Protein AF-A0A947F128-F1 (afdb_monomer_lite)

Foldseek 3Di:
DLVQLLVQLVVQVVVCVVVVHFQQLVSQCVDLLQVVLSVVLVVQRGDGDPPVLCVVVSSLNSVLVVLSSVLSVLVCCVVDPDDVVVSVVVSVVSSVVSNVSSVVSVPPDPPDPPPDDDPVPPPVVPDPPPPPDD

pLDDT: mean 87.7, std 13.82, range [49.12, 98.25]

Radius of gyration: 21.67 Å; chains: 1; bounding box: 53×40×70 Å

Sequence (134 aa):
NDVMYSQVADYVLKKMKESKYRNLYDFLNQLELTTNAADHFKDVISFDLNFSSVQRARVKLGKIIAKLITANFTFNLYETDFQEDLVDNALEVIGNELASMISSLKQSRLVSVVENYSENSDWKLYQPLTTAIV

Secondary structure (DSSP, 8-state):
-HHHHHHHHHHHHHHHHHHT--BHHHHHTT-TTTHHHHHHTHHHH-SB--HHHHGGGHHHHHHHHHHHHHHHHHHGGGGTTS-HHHHHHHHHHHHHHHHHHHHHHHT-----------GGG-GGGG--------

Structure (mmCIF, N/CA/C/O backbone):
data_AF-A0A947F128-F1
#
_entry.id   AF-A0A947F128-F1
#
loop_
_atom_site.group_PDB
_atom_site.id
_atom_site.type_symbol
_atom_site.label_atom_id
_atom_site.label_alt_id
_atom_site.label_comp_id
_atom_site.label_asym_id
_atom_site.label_entity_id
_atom_site.label_seq_id
_atom_site.pdbx_PDB_ins_code
_atom_site.Cartn_x
_atom_site.Cartn_y
_atom_site.Cartn_z
_atom_site.occupancy
_atom_site.B_iso_or_equiv
_atom_site.auth_seq_id
_atom_site.auth_comp_id
_atom_site.auth_asym_id
_atom_site.auth_atom_id
_atom_site.pdbx_PDB_model_num
ATOM 1 N N . ASN A 1 1 ? -0.528 13.209 -13.818 1.00 80.69 1 ASN A N 1
ATOM 2 C CA . ASN A 1 1 ? -0.524 13.356 -12.344 1.00 80.69 1 ASN A CA 1
ATOM 3 C C . ASN A 1 1 ? 0.662 12.640 -11.661 1.00 80.69 1 ASN A C 1
ATOM 5 O O . ASN A 1 1 ? 0.627 12.400 -10.463 1.00 80.69 1 ASN A O 1
ATOM 9 N N . ASP A 1 2 ? 1.741 12.290 -12.375 1.00 91.56 2 ASP A N 1
ATOM 10 C CA . ASP A 1 2 ? 2.828 11.472 -11.795 1.00 91.56 2 ASP A CA 1
ATOM 11 C C . ASP A 1 2 ? 3.701 12.219 -10.771 1.00 91.56 2 ASP A C 1
ATOM 13 O O . ASP A 1 2 ? 4.293 11.595 -9.885 1.00 91.56 2 ASP A O 1
ATOM 17 N N . VAL A 1 3 ? 3.730 13.555 -10.844 1.00 95.00 3 VAL A N 1
ATOM 18 C CA . VAL A 1 3 ? 4.402 14.417 -9.857 1.00 95.00 3 VAL A CA 1
ATOM 19 C C . VAL A 1 3 ? 3.780 14.237 -8.473 1.00 95.00 3 VAL A C 1
ATOM 21 O O . VAL A 1 3 ? 4.504 13.985 -7.514 1.00 95.00 3 VAL A O 1
ATOM 24 N N . MET A 1 4 ? 2.448 14.275 -8.377 1.00 94.94 4 MET A N 1
ATOM 25 C CA . MET A 1 4 ? 1.741 14.137 -7.103 1.00 94.94 4 MET A CA 1
ATOM 26 C C . MET A 1 4 ? 1.981 12.762 -6.476 1.00 94.94 4 MET A C 1
ATOM 28 O O . MET A 1 4 ? 2.327 12.660 -5.303 1.00 94.94 4 MET A O 1
ATOM 32 N N . TYR A 1 5 ? 1.895 11.689 -7.270 1.00 96.19 5 TYR A N 1
ATOM 33 C CA . TYR A 1 5 ? 2.206 10.345 -6.776 1.00 96.19 5 TYR A CA 1
ATOM 34 C C . TYR A 1 5 ? 3.657 10.230 -6.298 1.00 96.19 5 TYR A C 1
ATOM 36 O O . TYR A 1 5 ? 3.922 9.614 -5.268 1.00 96.19 5 TYR A O 1
ATOM 44 N N . SER A 1 6 ? 4.600 10.866 -6.993 1.00 94.88 6 SER A N 1
ATOM 45 C CA . SER A 1 6 ? 5.995 10.888 -6.547 1.00 94.88 6 SER A CA 1
ATOM 46 C C . SER A 1 6 ? 6.166 11.614 -5.211 1.00 94.88 6 SER A C 1
ATOM 48 O O . SER A 1 6 ? 6.913 11.133 -4.365 1.00 94.88 6 SER A O 1
ATOM 50 N N . GLN A 1 7 ? 5.447 12.719 -4.990 1.00 95.50 7 GLN A N 1
ATOM 51 C CA . GLN A 1 7 ? 5.465 13.457 -3.721 1.00 95.50 7 GLN A CA 1
ATOM 52 C C . GLN A 1 7 ? 4.878 12.637 -2.565 1.00 95.50 7 GLN A C 1
ATOM 54 O O . GLN A 1 7 ? 5.459 12.611 -1.480 1.00 95.50 7 GLN A O 1
ATOM 59 N N . VAL A 1 8 ? 3.773 11.920 -2.801 1.00 95.50 8 VAL A N 1
ATOM 60 C CA . VAL A 1 8 ? 3.189 10.991 -1.816 1.00 95.50 8 VAL A CA 1
ATOM 61 C C . VAL A 1 8 ? 4.198 9.904 -1.440 1.00 95.50 8 VAL A C 1
ATOM 63 O O . VAL A 1 8 ? 4.440 9.663 -0.257 1.00 95.50 8 VAL A O 1
ATOM 66 N N . ALA A 1 9 ? 4.839 9.286 -2.437 1.00 95.56 9 ALA A N 1
ATOM 67 C CA . ALA A 1 9 ? 5.873 8.285 -2.195 1.00 95.56 9 ALA A CA 1
ATOM 68 C C . ALA A 1 9 ? 7.061 8.864 -1.410 1.00 95.56 9 ALA A C 1
ATOM 70 O O . ALA A 1 9 ? 7.554 8.219 -0.490 1.00 95.56 9 ALA A O 1
ATOM 71 N N . ASP A 1 10 ? 7.501 10.082 -1.725 1.00 94.88 10 ASP A N 1
ATOM 72 C CA . ASP A 1 10 ? 8.617 10.739 -1.036 1.00 94.88 10 ASP A CA 1
ATOM 73 C C . ASP A 1 10 ? 8.339 11.014 0.424 1.00 94.88 10 ASP A C 1
ATOM 75 O O . ASP A 1 10 ? 9.193 10.749 1.275 1.00 94.88 10 ASP A O 1
ATOM 79 N N . TYR A 1 11 ? 7.140 11.508 0.713 1.00 94.38 11 TYR A N 1
ATOM 80 C CA . TYR A 1 11 ? 6.697 11.719 2.077 1.00 94.38 11 TYR A CA 1
ATOM 81 C C . TYR A 1 11 ? 6.727 10.406 2.869 1.00 94.38 11 TYR A C 1
ATOM 83 O O . TYR A 1 11 ? 7.358 10.344 3.927 1.00 94.38 11 TYR A O 1
ATOM 91 N N . VAL A 1 12 ? 6.125 9.341 2.328 1.00 95.06 12 VAL A N 1
ATOM 92 C CA . VAL A 1 12 ? 6.075 8.025 2.982 1.00 95.06 12 VAL A CA 1
ATOM 93 C C . VAL A 1 12 ? 7.472 7.439 3.172 1.00 95.06 12 VAL A C 1
ATOM 95 O O . VAL A 1 12 ? 7.827 7.065 4.285 1.00 95.06 12 VAL A O 1
ATOM 98 N N . LEU A 1 13 ? 8.315 7.430 2.138 1.00 94.44 13 LEU A N 1
ATOM 99 C CA . LEU A 1 13 ? 9.677 6.894 2.234 1.00 94.44 13 LEU A CA 1
ATOM 100 C C . LEU A 1 13 ? 10.538 7.678 3.226 1.00 94.44 13 LEU A C 1
ATOM 102 O O . LEU A 1 13 ? 11.338 7.081 3.949 1.00 94.44 13 LEU A O 1
ATOM 106 N N . LYS A 1 14 ? 10.389 9.007 3.272 1.00 94.50 14 LYS A N 1
ATOM 107 C CA . LYS A 1 14 ? 11.057 9.846 4.271 1.00 94.50 14 LYS A CA 1
ATOM 108 C C . LYS A 1 14 ? 10.603 9.459 5.676 1.00 94.50 14 LYS A C 1
ATOM 110 O O . LYS A 1 14 ? 11.449 9.212 6.531 1.00 94.50 14 LYS A O 1
ATOM 115 N N . LYS A 1 15 ? 9.292 9.339 5.896 1.00 95.56 15 LYS A N 1
ATOM 116 C CA . LYS A 1 15 ? 8.730 8.981 7.200 1.00 95.56 15 LYS A CA 1
ATOM 117 C C . LYS A 1 15 ? 9.133 7.582 7.646 1.00 95.56 15 LYS A C 1
ATOM 119 O O . LYS A 1 15 ? 9.561 7.438 8.787 1.00 95.56 15 LYS A O 1
ATOM 124 N N . MET A 1 16 ? 9.111 6.593 6.754 1.00 95.62 16 MET A N 1
ATOM 125 C CA . MET A 1 16 ? 9.606 5.238 7.026 1.00 95.62 16 MET A CA 1
ATOM 126 C C . MET A 1 16 ? 11.074 5.242 7.460 1.00 95.62 16 MET A C 1
ATOM 128 O O . MET A 1 16 ? 11.426 4.587 8.435 1.00 95.62 16 MET A O 1
ATOM 132 N N . LYS A 1 17 ? 11.935 6.023 6.790 1.00 93.56 17 LYS A N 1
ATOM 133 C CA . LYS A 1 17 ? 13.352 6.153 7.172 1.00 93.56 17 LYS A CA 1
ATOM 134 C C . LYS A 1 17 ? 13.528 6.799 8.545 1.00 93.56 17 LYS A C 1
ATOM 136 O O . LYS A 1 17 ? 14.307 6.289 9.345 1.00 93.56 17 LYS A O 1
ATOM 141 N N . GLU A 1 18 ? 12.810 7.890 8.819 1.00 95.06 18 GLU A N 1
ATOM 142 C CA . GLU A 1 18 ? 12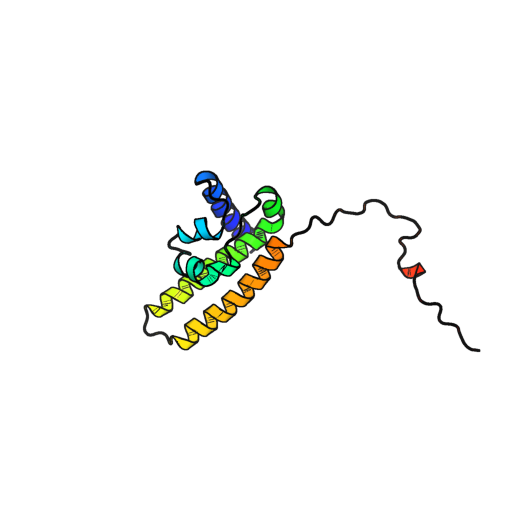.845 8.596 10.113 1.00 95.06 18 GLU A CA 1
ATOM 143 C C . GLU A 1 18 ? 12.414 7.685 11.274 1.00 95.06 18 GLU A C 1
ATOM 145 O O . GLU A 1 18 ? 13.015 7.713 12.345 1.00 95.06 18 GLU A O 1
ATOM 150 N N . SER A 1 19 ? 11.410 6.840 11.037 1.00 94.81 19 SER A N 1
ATOM 151 C CA . SER A 1 19 ? 10.839 5.909 12.021 1.00 94.81 19 SER A CA 1
ATOM 152 C C . SER A 1 19 ? 11.450 4.501 11.988 1.00 94.81 19 SER A C 1
ATOM 154 O O . SER A 1 19 ? 11.077 3.651 12.789 1.00 94.81 19 SER A O 1
ATOM 156 N N . LYS A 1 20 ? 12.437 4.263 11.113 1.00 94.25 20 LYS A N 1
ATOM 157 C CA . LYS A 1 20 ? 13.167 2.993 10.942 1.00 94.25 20 LYS A CA 1
ATOM 158 C C . LYS A 1 20 ? 12.311 1.791 10.507 1.00 94.25 20 LYS A C 1
ATOM 160 O O . LYS A 1 20 ? 12.756 0.654 10.663 1.00 94.25 20 LYS A O 1
ATOM 165 N N . TYR A 1 21 ? 11.150 2.012 9.893 1.00 95.62 21 TYR A N 1
ATOM 166 C CA . TYR A 1 21 ? 10.382 0.931 9.269 1.00 95.62 21 TYR A CA 1
ATOM 167 C C . TYR A 1 21 ? 10.995 0.514 7.932 1.00 95.62 21 TYR 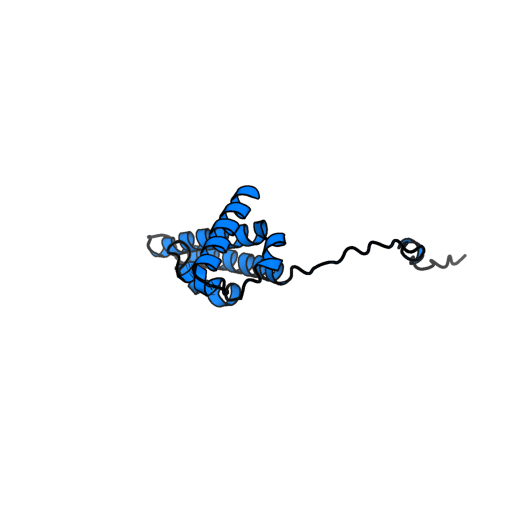A C 1
ATOM 169 O O . TYR A 1 21 ? 11.367 1.348 7.101 1.00 95.62 21 TYR A O 1
ATOM 177 N N . ARG A 1 22 ? 11.074 -0.800 7.714 1.00 93.38 22 ARG A N 1
ATOM 178 C CA . ARG A 1 22 ? 11.441 -1.398 6.421 1.00 93.38 22 ARG A CA 1
ATOM 179 C C . ARG A 1 22 ? 10.237 -2.003 5.717 1.00 93.38 22 ARG A C 1
ATOM 181 O O . ARG A 1 22 ? 10.117 -1.841 4.503 1.00 93.38 22 ARG A O 1
ATOM 188 N N . ASN A 1 23 ? 9.350 -2.630 6.479 1.00 95.50 23 ASN A N 1
ATOM 189 C CA . ASN A 1 23 ? 8.132 -3.234 5.977 1.00 95.50 23 ASN A CA 1
ATOM 190 C C . ASN A 1 23 ? 7.064 -2.163 5.696 1.00 95.50 23 ASN A C 1
ATOM 192 O O . ASN A 1 23 ? 6.844 -1.260 6.509 1.00 95.50 23 ASN A O 1
ATOM 196 N N . LEU A 1 24 ? 6.434 -2.244 4.522 1.00 95.12 24 LEU A N 1
ATOM 197 C CA . LEU A 1 24 ? 5.421 -1.280 4.090 1.00 95.12 24 LEU A CA 1
ATOM 198 C C . LEU A 1 24 ? 4.125 -1.387 4.905 1.00 95.12 24 LEU A C 1
ATOM 200 O O . LEU A 1 24 ? 3.589 -0.352 5.298 1.00 95.12 24 LEU A O 1
ATOM 204 N N . TYR A 1 25 ? 3.645 -2.603 5.179 1.00 97.38 25 TYR A N 1
ATOM 205 C CA . TYR A 1 25 ? 2.479 -2.829 6.038 1.00 97.38 25 TYR A CA 1
ATOM 206 C C . TYR A 1 25 ? 2.699 -2.241 7.429 1.00 97.38 25 TYR A C 1
ATOM 208 O O . TYR A 1 25 ? 1.884 -1.435 7.871 1.00 97.38 25 TYR A O 1
ATOM 216 N N . ASP A 1 26 ? 3.826 -2.568 8.071 1.00 97.62 26 ASP A N 1
ATOM 217 C CA . ASP A 1 26 ? 4.097 -2.131 9.445 1.00 97.62 26 ASP A CA 1
ATOM 218 C C . ASP A 1 26 ? 4.011 -0.609 9.587 1.00 97.62 26 ASP A C 1
ATOM 220 O O . ASP A 1 26 ? 3.471 -0.115 10.574 1.00 97.62 26 ASP A O 1
ATOM 224 N N . PHE A 1 27 ? 4.503 0.133 8.587 1.00 97.31 27 PHE A N 1
ATOM 225 C CA . PHE A 1 27 ? 4.422 1.591 8.560 1.00 97.31 27 PHE A CA 1
ATOM 226 C C . PHE A 1 27 ? 3.007 2.106 8.270 1.00 97.31 27 PHE A C 1
ATOM 228 O O . PHE A 1 27 ? 2.524 2.990 8.977 1.00 97.31 27 PHE A O 1
ATOM 235 N N . LEU A 1 28 ? 2.345 1.593 7.227 1.00 96.88 28 LEU A N 1
ATOM 236 C CA . LEU A 1 28 ? 1.018 2.075 6.822 1.00 96.88 28 LEU A CA 1
ATOM 237 C C . LEU A 1 28 ? -0.057 1.770 7.870 1.00 96.88 28 LEU A C 1
ATOM 239 O O . LEU A 1 28 ? -0.998 2.546 8.015 1.00 96.88 28 LEU A O 1
ATOM 243 N N . ASN A 1 29 ? 0.112 0.702 8.648 1.00 96.94 29 ASN A N 1
ATOM 244 C CA . ASN A 1 29 ? -0.788 0.374 9.748 1.00 96.94 29 ASN A CA 1
ATOM 245 C C . ASN A 1 29 ? -0.685 1.356 10.935 1.00 96.94 29 ASN A C 1
ATOM 247 O O . ASN A 1 29 ? -1.504 1.312 11.842 1.00 96.94 29 ASN A O 1
ATOM 251 N N . GLN A 1 30 ? 0.308 2.257 10.948 1.00 96.25 30 GLN A N 1
ATOM 252 C CA . GLN A 1 30 ? 0.414 3.328 11.954 1.00 96.25 30 GLN A CA 1
ATOM 253 C C . GLN A 1 30 ? -0.302 4.619 11.542 1.00 96.25 30 GLN A C 1
ATOM 255 O O . GLN A 1 30 ? -0.362 5.566 12.326 1.00 96.25 30 GLN A O 1
ATOM 260 N N . LEU A 1 31 ? -0.770 4.716 10.295 1.00 95.12 31 LEU A N 1
ATOM 261 C CA . LEU A 1 31 ? -1.398 5.925 9.775 1.00 95.12 31 LEU A CA 1
ATOM 262 C C . LEU A 1 31 ? -2.915 5.758 9.776 1.00 95.12 31 LEU A C 1
ATOM 264 O O . LEU A 1 31 ? -3.442 4.860 9.126 1.00 95.12 31 LEU A O 1
ATOM 268 N N . GLU A 1 32 ? -3.621 6.691 10.409 1.00 95.25 32 GLU A N 1
ATOM 269 C CA . GLU A 1 32 ? -5.091 6.733 10.427 1.00 95.25 32 GLU A CA 1
ATOM 270 C C . GLU A 1 32 ? -5.695 6.670 9.013 1.00 95.25 32 GLU A C 1
ATOM 272 O O . GLU A 1 32 ? -6.664 5.959 8.765 1.00 95.25 32 GLU A O 1
ATOM 277 N N . LEU A 1 33 ? -5.057 7.343 8.051 1.00 95.94 33 LEU A N 1
ATOM 278 C CA . LEU A 1 33 ? -5.494 7.388 6.653 1.00 95.94 33 LEU A CA 1
ATOM 279 C C . LEU A 1 33 ? -5.377 6.050 5.907 1.00 95.94 33 LEU A C 1
ATOM 281 O O . LEU A 1 33 ? -5.848 5.962 4.774 1.00 95.94 33 LEU A O 1
ATOM 285 N N . THR A 1 34 ? -4.715 5.042 6.478 1.00 97.00 34 THR A N 1
ATOM 286 C CA . THR A 1 34 ? -4.511 3.745 5.819 1.00 97.00 34 THR A CA 1
ATOM 287 C C . THR A 1 34 ? -4.717 2.534 6.717 1.00 97.00 34 THR A C 1
ATOM 289 O O . THR A 1 34 ? -4.605 1.430 6.205 1.00 97.00 34 THR A O 1
ATOM 292 N N . THR A 1 35 ? -5.004 2.688 8.011 1.00 97.50 35 THR A N 1
ATOM 293 C CA . THR A 1 35 ? -5.005 1.579 8.980 1.00 97.50 35 THR A CA 1
ATOM 294 C C . THR A 1 35 ? -5.973 0.445 8.619 1.00 97.50 35 THR A C 1
ATOM 296 O O . THR A 1 35 ? -5.556 -0.709 8.596 1.00 97.50 35 THR A O 1
ATOM 299 N N . ASN A 1 36 ? -7.220 0.745 8.239 1.00 97.38 36 ASN A N 1
ATOM 300 C CA . ASN A 1 36 ? -8.222 -0.281 7.916 1.00 97.38 36 ASN A CA 1
ATOM 301 C C . ASN A 1 36 ? -7.845 -1.019 6.626 1.00 97.38 36 ASN A C 1
ATOM 303 O O . ASN A 1 36 ? -7.859 -2.246 6.558 1.00 97.38 36 ASN A O 1
ATOM 307 N N . ALA A 1 37 ? -7.424 -0.261 5.609 1.00 97.44 37 ALA A N 1
ATOM 308 C CA . ALA A 1 37 ? -6.971 -0.835 4.348 1.00 97.44 37 ALA A CA 1
ATOM 309 C C . ALA A 1 37 ? -5.667 -1.632 4.498 1.00 97.44 37 ALA A C 1
ATOM 311 O O . ALA A 1 37 ? -5.490 -2.660 3.847 1.00 97.44 37 ALA A O 1
ATOM 312 N N . ALA A 1 38 ? -4.739 -1.162 5.331 1.00 97.25 38 ALA A 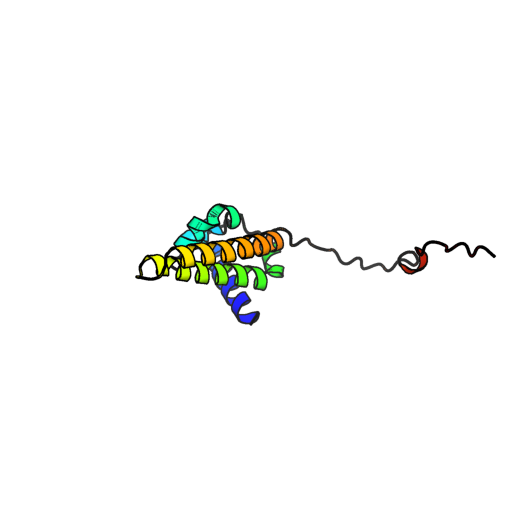N 1
ATOM 313 C CA . ALA A 1 38 ? -3.466 -1.824 5.559 1.00 97.25 38 ALA A CA 1
ATOM 314 C C . ALA A 1 38 ? -3.669 -3.176 6.241 1.00 97.25 38 ALA A C 1
ATOM 316 O O . ALA A 1 38 ? -3.044 -4.152 5.827 1.00 97.25 38 ALA A O 1
ATOM 317 N N . ASP A 1 39 ? -4.554 -3.239 7.238 1.00 97.31 39 ASP A N 1
ATOM 318 C CA . ASP A 1 39 ? -4.876 -4.490 7.916 1.00 97.31 39 ASP A CA 1
ATOM 319 C C . ASP A 1 39 ? -5.594 -5.475 6.993 1.00 97.31 39 ASP A C 1
ATOM 321 O O . ASP A 1 39 ? -5.158 -6.618 6.857 1.00 97.31 39 ASP A O 1
ATOM 325 N N . HIS A 1 40 ? -6.601 -5.011 6.251 1.00 97.38 40 HIS A N 1
ATOM 326 C CA . HIS A 1 40 ? -7.342 -5.867 5.328 1.00 97.38 40 HIS A CA 1
ATOM 327 C C . HIS A 1 40 ? -6.478 -6.427 4.183 1.00 97.38 40 HIS A C 1
ATOM 329 O O . HIS A 1 40 ? -6.576 -7.604 3.848 1.00 97.38 40 HIS A O 1
ATOM 335 N N . PHE A 1 41 ? -5.582 -5.624 3.596 1.00 97.44 41 PHE A N 1
ATOM 336 C CA . PHE A 1 41 ? -4.718 -6.059 2.485 1.00 97.44 41 PHE A CA 1
ATOM 337 C C . PHE A 1 41 ? -3.327 -6.535 2.924 1.00 97.44 41 PHE A C 1
ATOM 339 O O . PHE A 1 41 ? -2.402 -6.587 2.100 1.00 97.44 41 PHE A O 1
ATOM 346 N N . LYS A 1 42 ? -3.150 -6.881 4.204 1.00 97.12 42 LYS A N 1
ATOM 347 C CA . LYS A 1 42 ? -1.857 -7.233 4.810 1.00 97.12 42 LYS A CA 1
ATOM 348 C C . LYS A 1 42 ? -1.045 -8.234 3.993 1.00 97.12 42 LYS A C 1
ATOM 350 O O . LYS A 1 42 ? 0.145 -8.006 3.772 1.00 97.12 42 LYS A O 1
ATOM 355 N N . ASP A 1 43 ? -1.673 -9.288 3.483 1.00 94.31 43 ASP A N 1
ATOM 356 C CA . ASP A 1 43 ? -0.993 -10.340 2.712 1.00 94.31 43 ASP A CA 1
ATOM 357 C C . ASP A 1 43 ? -0.352 -9.818 1.419 1.00 94.31 43 ASP A C 1
ATOM 359 O O . ASP A 1 43 ? 0.669 -10.329 0.949 1.00 94.31 43 ASP A O 1
ATOM 363 N N . VAL A 1 44 ? -0.910 -8.750 0.851 1.00 92.75 44 VAL A N 1
ATOM 364 C CA . VAL A 1 44 ? -0.398 -8.128 -0.368 1.00 92.75 44 VAL A CA 1
ATOM 365 C C . VAL A 1 44 ? 0.713 -7.127 -0.038 1.00 92.75 44 VAL A C 1
ATOM 367 O O . VAL A 1 44 ? 1.756 -7.100 -0.710 1.00 92.75 44 VAL A O 1
ATOM 370 N N . ILE A 1 45 ? 0.508 -6.308 1.000 1.00 94.19 45 ILE A N 1
ATOM 371 C CA . ILE A 1 45 ? 1.376 -5.165 1.325 1.00 94.19 45 ILE A CA 1
ATOM 372 C C . ILE A 1 45 ? 2.472 -5.459 2.359 1.00 94.19 45 ILE A C 1
ATOM 374 O O . ILE A 1 45 ? 3.362 -4.626 2.540 1.00 94.19 45 ILE A O 1
ATOM 378 N N . SER A 1 46 ? 2.480 -6.636 2.989 1.00 95.44 46 SER A N 1
ATOM 379 C CA . SER A 1 46 ? 3.527 -7.033 3.935 1.00 95.44 46 SER A CA 1
ATOM 380 C C . SER A 1 46 ? 4.796 -7.474 3.208 1.00 95.44 46 SER A C 1
ATOM 382 O O . SER A 1 46 ? 4.979 -8.630 2.824 1.00 95.44 46 SER A O 1
ATOM 384 N N . PHE A 1 47 ? 5.679 -6.512 2.955 1.00 92.12 47 PHE A N 1
ATOM 385 C CA . PHE A 1 47 ? 7.009 -6.749 2.407 1.00 92.12 47 PHE A CA 1
ATOM 386 C C . PHE A 1 47 ? 7.954 -5.591 2.722 1.00 92.12 47 PHE A C 1
ATOM 388 O O . PHE A 1 47 ? 7.538 -4.436 2.848 1.00 92.12 47 PHE A O 1
ATOM 395 N N . ASP A 1 48 ? 9.246 -5.903 2.777 1.00 92.19 48 ASP A N 1
ATOM 396 C CA . ASP A 1 48 ? 10.293 -4.909 2.974 1.00 92.19 48 ASP A CA 1
ATOM 397 C C . ASP A 1 48 ? 10.565 -4.106 1.701 1.00 92.19 48 ASP A C 1
ATOM 399 O O . ASP A 1 48 ? 10.798 -4.652 0.616 1.00 92.19 48 ASP A O 1
ATOM 403 N N . LEU A 1 49 ? 10.606 -2.782 1.842 1.00 88.94 49 LEU A N 1
ATOM 404 C CA . LEU A 1 49 ? 11.029 -1.888 0.776 1.00 88.94 49 LEU A CA 1
ATOM 405 C C . LEU A 1 49 ? 12.551 -1.780 0.733 1.00 88.94 49 LEU A C 1
ATOM 407 O O . LEU A 1 49 ? 13.204 -1.247 1.631 1.00 88.94 49 LEU A O 1
ATOM 411 N N . ASN A 1 50 ? 13.129 -2.183 -0.397 1.00 83.06 50 ASN A N 1
ATOM 412 C CA . ASN A 1 50 ? 14.498 -1.818 -0.723 1.00 83.06 50 ASN A CA 1
ATOM 413 C C . ASN A 1 50 ? 14.526 -0.381 -1.274 1.00 83.06 50 ASN A C 1
ATOM 415 O O . ASN A 1 50 ? 14.314 -0.153 -2.470 1.00 83.06 50 ASN A O 1
ATOM 419 N N . PHE A 1 51 ? 14.825 0.582 -0.397 1.00 76.50 51 PHE A N 1
ATOM 420 C CA . PHE A 1 51 ? 14.868 2.019 -0.703 1.00 76.50 51 PHE A CA 1
ATOM 421 C C . PHE A 1 51 ? 15.734 2.387 -1.921 1.00 76.50 51 PHE A C 1
ATOM 423 O O . PHE A 1 51 ? 15.415 3.354 -2.612 1.00 76.50 51 PHE A O 1
A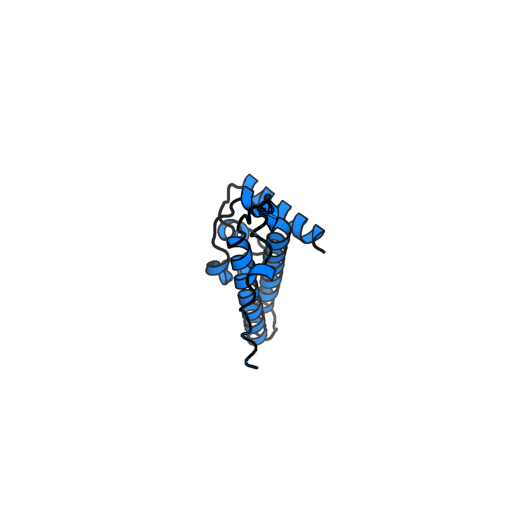TOM 430 N N . SER A 1 52 ? 16.790 1.624 -2.218 1.00 75.00 52 SER A N 1
ATOM 431 C CA . SER A 1 52 ? 17.653 1.856 -3.386 1.00 75.00 52 SER A CA 1
ATOM 432 C C . SER A 1 52 ? 16.959 1.481 -4.700 1.00 75.00 52 SER A C 1
ATOM 434 O O . SER A 1 52 ? 17.123 2.154 -5.714 1.00 75.00 52 SER A O 1
ATOM 436 N N . SER A 1 53 ? 16.152 0.417 -4.689 1.00 70.81 53 SER A N 1
ATOM 437 C CA . SER A 1 53 ? 15.399 -0.051 -5.863 1.00 70.81 53 SER A CA 1
ATOM 438 C C . SER A 1 53 ? 14.133 0.773 -6.127 1.00 70.81 53 SER A C 1
ATOM 440 O O . SER A 1 53 ? 13.802 1.064 -7.279 1.00 70.81 53 SER A O 1
ATOM 442 N N . VAL A 1 54 ? 13.471 1.222 -5.055 1.00 74.69 54 VAL A N 1
ATOM 443 C CA . VAL A 1 54 ? 12.190 1.943 -5.094 1.00 74.69 54 VAL A CA 1
ATOM 444 C C . VAL A 1 54 ? 12.313 3.319 -5.751 1.00 74.69 54 VAL A C 1
ATOM 446 O O . VAL A 1 54 ? 11.330 3.826 -6.286 1.00 74.69 54 VAL A O 1
ATOM 449 N N . GLN A 1 55 ? 13.516 3.897 -5.818 1.00 73.19 55 GLN A N 1
ATOM 450 C CA . GLN A 1 55 ? 13.750 5.177 -6.488 1.00 73.19 55 GLN A CA 1
ATOM 451 C C . GLN A 1 55 ? 13.272 5.180 -7.953 1.00 73.19 55 GLN A C 1
ATOM 453 O O . GLN A 1 55 ? 12.685 6.163 -8.399 1.00 73.19 55 GLN A O 1
ATOM 458 N N . ARG A 1 56 ? 13.451 4.070 -8.688 1.00 78.12 56 ARG A N 1
ATOM 459 C CA . ARG A 1 56 ? 12.993 3.935 -10.088 1.00 78.12 56 ARG A CA 1
ATOM 460 C C . ARG A 1 56 ? 11.497 3.642 -10.221 1.00 78.12 56 ARG A C 1
ATOM 462 O O . ARG A 1 56 ? 10.931 3.832 -11.290 1.00 78.12 56 ARG A O 1
ATOM 469 N N . ALA A 1 57 ? 10.855 3.191 -9.148 1.00 86.75 57 ALA A N 1
ATOM 470 C CA . ALA A 1 57 ? 9.438 2.839 -9.116 1.00 86.75 57 ALA A CA 1
ATOM 471 C C . ALA A 1 57 ? 8.615 3.788 -8.225 1.00 86.75 57 ALA A C 1
ATOM 473 O O . ALA A 1 57 ? 7.511 3.448 -7.802 1.00 86.75 57 ALA A O 1
ATOM 474 N N . ARG A 1 58 ? 9.133 4.994 -7.964 1.00 90.69 58 ARG A N 1
ATOM 475 C CA . ARG A 1 58 ? 8.559 5.971 -7.031 1.00 90.69 58 ARG A CA 1
ATOM 476 C C . ARG A 1 58 ? 7.119 6.353 -7.380 1.00 90.69 58 ARG A C 1
ATOM 478 O O . ARG A 1 58 ? 6.248 6.300 -6.519 1.00 90.69 58 ARG A O 1
ATOM 485 N N . VAL A 1 59 ? 6.844 6.639 -8.654 1.00 93.62 59 VAL A N 1
ATOM 486 C CA . VAL A 1 59 ? 5.480 6.923 -9.139 1.00 93.62 59 VAL A CA 1
ATOM 487 C C . VAL A 1 59 ? 4.540 5.745 -8.860 1.00 93.62 59 VAL A C 1
ATOM 489 O O . VAL A 1 59 ? 3.408 5.945 -8.430 1.00 93.62 59 VAL A O 1
ATOM 492 N N . LYS A 1 60 ? 5.006 4.510 -9.087 1.00 93.88 60 LYS A N 1
ATOM 493 C CA . LYS A 1 60 ? 4.212 3.292 -8.871 1.00 93.88 60 LYS A CA 1
ATOM 494 C C . LYS A 1 60 ? 3.892 3.101 -7.389 1.00 93.88 60 LYS A C 1
ATOM 496 O O . LYS A 1 60 ? 2.739 2.858 -7.056 1.00 93.88 60 LYS A O 1
ATOM 501 N N . LEU A 1 61 ? 4.881 3.284 -6.512 1.00 95.12 61 LEU A N 1
ATOM 502 C CA . LEU A 1 61 ? 4.669 3.254 -5.064 1.00 95.12 61 LEU A CA 1
ATOM 503 C C . LEU A 1 61 ? 3.647 4.315 -4.627 1.00 95.12 61 LEU A C 1
ATOM 505 O O . LEU A 1 61 ? 2.735 4.009 -3.869 1.00 95.12 61 LEU A O 1
ATOM 509 N N . GLY A 1 62 ? 3.745 5.534 -5.158 1.00 95.88 62 GLY A N 1
ATOM 510 C CA . GLY A 1 62 ? 2.783 6.599 -4.878 1.00 95.88 62 GLY A CA 1
ATOM 511 C C . GLY A 1 62 ? 1.351 6.254 -5.284 1.00 95.88 62 GLY A C 1
ATOM 512 O O . GLY A 1 62 ? 0.418 6.539 -4.538 1.00 95.88 62 GLY A O 1
ATOM 513 N N . LYS A 1 63 ? 1.173 5.600 -6.440 1.00 97.00 63 LYS A N 1
ATOM 514 C CA . LYS A 1 63 ? -0.136 5.106 -6.899 1.00 97.00 63 LYS A CA 1
ATOM 515 C C . LYS A 1 63 ? -0.699 4.036 -5.962 1.00 97.00 63 LYS A C 1
ATOM 517 O O . LYS A 1 63 ? -1.871 4.117 -5.616 1.00 97.00 63 LYS A O 1
ATOM 522 N N . ILE A 1 64 ? 0.136 3.097 -5.508 1.00 96.69 64 ILE A N 1
ATOM 523 C CA . ILE A 1 64 ? -0.248 2.064 -4.529 1.00 96.69 64 ILE A CA 1
ATOM 524 C C . ILE A 1 64 ? -0.714 2.709 -3.216 1.00 96.69 64 ILE A C 1
ATOM 526 O O . ILE A 1 64 ? -1.793 2.389 -2.729 1.00 96.69 64 ILE A O 1
ATOM 530 N N . ILE A 1 65 ? 0.052 3.662 -2.674 1.00 97.25 65 ILE A N 1
ATOM 531 C CA . ILE A 1 65 ? -0.301 4.356 -1.423 1.00 97.25 65 ILE A CA 1
ATOM 532 C C . ILE A 1 65 ? -1.607 5.141 -1.581 1.00 97.25 65 ILE A C 1
ATOM 534 O O . ILE A 1 65 ? -2.488 5.044 -0.735 1.00 97.25 65 ILE A O 1
ATOM 538 N N . ALA A 1 66 ? -1.765 5.891 -2.675 1.00 97.19 66 ALA A N 1
ATOM 539 C CA . ALA A 1 66 ? -2.995 6.636 -2.932 1.00 97.19 66 ALA A CA 1
ATOM 540 C C . ALA A 1 66 ? -4.218 5.710 -3.018 1.00 97.19 66 ALA A C 1
ATOM 542 O O . ALA A 1 66 ? -5.274 6.037 -2.486 1.00 97.19 66 ALA A O 1
ATOM 543 N N . LYS A 1 67 ? -4.059 4.537 -3.640 1.00 97.31 67 LYS A N 1
ATOM 544 C CA . LYS A 1 67 ? -5.109 3.522 -3.736 1.00 97.31 67 LYS A CA 1
ATOM 545 C C . LYS A 1 67 ? -5.471 2.932 -2.369 1.00 97.31 67 LYS A C 1
ATOM 547 O O . LYS A 1 67 ? -6.652 2.750 -2.104 1.00 97.31 67 LYS A O 1
ATOM 552 N N . LEU A 1 68 ? -4.490 2.706 -1.491 1.00 98.00 68 LEU A N 1
ATOM 553 C CA . LEU A 1 68 ? -4.733 2.280 -0.105 1.00 98.00 68 LEU A CA 1
ATOM 554 C C . LEU A 1 68 ? -5.489 3.343 0.701 1.00 98.00 68 LEU A C 1
ATOM 556 O O . LEU A 1 68 ? -6.406 2.998 1.437 1.00 98.00 68 LEU A O 1
ATOM 560 N N . ILE A 1 69 ? -5.172 4.629 0.517 1.00 97.62 69 ILE A N 1
ATOM 561 C CA . ILE A 1 69 ? -5.936 5.727 1.138 1.00 97.62 69 ILE A CA 1
ATOM 562 C C . ILE A 1 69 ? -7.383 5.723 0.628 1.00 97.62 69 ILE A C 1
ATOM 564 O O . ILE A 1 69 ? -8.318 5.827 1.416 1.00 97.62 69 ILE A O 1
ATOM 568 N N . THR A 1 70 ? -7.589 5.556 -0.685 1.00 97.12 70 THR A N 1
ATOM 569 C CA . THR A 1 70 ? -8.939 5.424 -1.254 1.00 97.12 70 THR A CA 1
ATOM 570 C C . THR A 1 70 ? -9.682 4.225 -0.670 1.00 97.12 70 THR A C 1
ATOM 572 O O . THR A 1 70 ? -10.835 4.377 -0.288 1.00 97.12 70 THR A O 1
ATOM 575 N N . ALA A 1 71 ? -9.026 3.071 -0.530 1.00 98.12 71 ALA A N 1
ATOM 576 C CA . ALA A 1 71 ? -9.629 1.905 0.107 1.00 98.12 71 ALA A CA 1
ATOM 577 C C . ALA A 1 71 ? -10.011 2.177 1.567 1.00 98.12 71 ALA A C 1
ATOM 579 O O . ALA A 1 71 ? -11.069 1.750 2.007 1.00 98.12 71 ALA A O 1
ATOM 580 N N . ASN A 1 72 ? -9.199 2.931 2.311 1.00 98.19 72 ASN A N 1
ATOM 581 C CA . ASN A 1 72 ? -9.525 3.308 3.685 1.00 98.19 72 ASN A CA 1
ATOM 582 C C . ASN A 1 72 ? -10.772 4.204 3.747 1.00 98.19 72 ASN A C 1
ATOM 584 O O . ASN A 1 72 ? -11.591 4.057 4.645 1.00 98.19 72 ASN A O 1
ATOM 588 N N . PHE A 1 73 ? -10.964 5.096 2.770 1.00 97.62 73 PHE A N 1
ATOM 589 C CA . PHE A 1 73 ? -12.219 5.843 2.645 1.00 97.62 73 PHE A CA 1
ATOM 590 C C . PHE A 1 73 ? -13.399 4.946 2.272 1.00 97.62 73 PHE A C 1
ATOM 592 O O . PHE A 1 73 ? -14.499 5.180 2.760 1.00 97.62 73 PHE A O 1
ATOM 599 N N . THR A 1 74 ? -13.180 3.916 1.452 1.00 97.94 74 THR A N 1
ATOM 600 C CA . THR A 1 74 ? -14.196 2.898 1.165 1.00 97.94 74 THR A CA 1
ATOM 601 C C . THR A 1 74 ? -14.583 2.134 2.434 1.00 97.94 74 THR A C 1
ATOM 603 O O . THR A 1 74 ? -15.771 1.976 2.678 1.00 97.94 74 THR A O 1
ATOM 606 N N . PHE A 1 75 ? -13.626 1.771 3.296 1.00 97.19 75 PHE A N 1
ATOM 607 C CA . PHE A 1 75 ? -13.918 1.183 4.611 1.00 97.19 75 PHE A CA 1
ATOM 608 C C . PHE A 1 75 ? -14.791 2.085 5.485 1.00 97.19 75 PHE A C 1
ATOM 610 O O . PHE A 1 75 ? -15.702 1.600 6.143 1.00 97.19 75 PHE A O 1
ATOM 617 N N . ASN A 1 76 ? -14.568 3.399 5.464 1.00 95.25 76 ASN A N 1
ATOM 618 C CA . ASN A 1 76 ? -15.380 4.325 6.256 1.00 95.25 76 ASN A CA 1
ATOM 619 C C . ASN A 1 76 ? -16.864 4.334 5.843 1.00 95.25 76 ASN A C 1
ATOM 621 O O . ASN A 1 76 ? -17.686 4.858 6.589 1.00 95.25 76 ASN A O 1
ATOM 625 N N . LEU A 1 77 ? -17.224 3.772 4.681 1.00 97.06 77 LEU A N 1
ATOM 626 C CA . LEU A 1 77 ? -18.621 3.629 4.270 1.00 97.06 77 LEU A CA 1
ATOM 627 C C . LEU A 1 77 ? -19.370 2.548 5.062 1.00 97.06 77 LEU A C 1
ATOM 629 O O . LEU A 1 77 ? -20.591 2.646 5.136 1.00 97.06 77 LEU A O 1
ATOM 633 N N . TYR A 1 78 ? -18.684 1.587 5.696 1.00 96.00 78 TYR A N 1
ATOM 634 C CA . TYR A 1 78 ? -19.336 0.646 6.624 1.00 96.00 78 TYR A CA 1
ATOM 635 C C . TYR A 1 78 ? -19.941 1.354 7.842 1.00 96.00 78 TYR A C 1
ATOM 637 O O . TYR A 1 78 ? -20.918 0.886 8.407 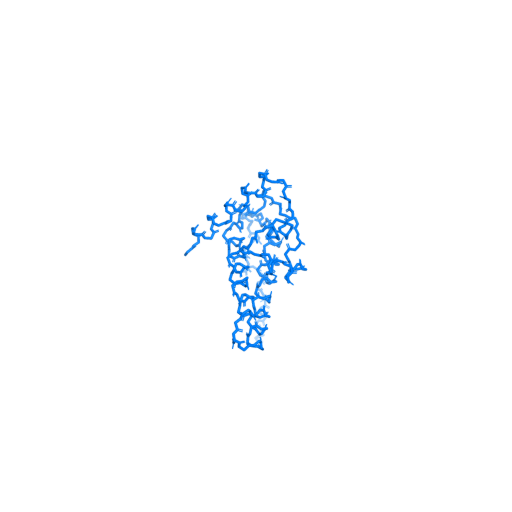1.00 96.00 78 TYR A O 1
ATOM 645 N N . GLU A 1 79 ? -19.401 2.515 8.222 1.00 93.69 79 GLU A N 1
ATOM 646 C CA . GLU A 1 79 ? -19.910 3.332 9.333 1.00 93.69 79 GLU A CA 1
ATOM 647 C C . GLU A 1 79 ? -21.086 4.237 8.909 1.00 93.69 79 GLU A C 1
ATOM 649 O O . GLU A 1 79 ? -21.442 5.193 9.600 1.00 93.69 79 GLU A O 1
ATOM 654 N N . THR A 1 80 ? -21.672 3.986 7.736 1.00 94.12 80 THR A N 1
ATOM 655 C CA . THR A 1 80 ? -22.792 4.749 7.172 1.00 94.12 80 THR A CA 1
ATOM 656 C C . THR A 1 80 ? -23.922 3.804 6.767 1.00 94.12 80 THR A C 1
ATOM 658 O O . THR A 1 80 ? -23.708 2.605 6.654 1.00 94.12 80 THR A O 1
ATOM 661 N N . ASP A 1 81 ? -25.108 4.328 6.445 1.00 93.94 81 ASP A N 1
ATOM 662 C CA . ASP A 1 81 ? -26.228 3.523 5.912 1.00 93.94 81 ASP A CA 1
ATOM 663 C C . ASP A 1 81 ? -26.018 3.066 4.445 1.00 93.94 81 ASP A C 1
ATOM 665 O O . ASP A 1 81 ? -26.973 2.772 3.719 1.00 93.94 81 ASP A O 1
ATOM 669 N N . PHE A 1 82 ? -24.774 3.075 3.956 1.00 95.75 82 PHE A N 1
ATOM 670 C CA . PHE A 1 82 ? -24.439 2.625 2.611 1.00 95.75 82 PHE A CA 1
ATOM 671 C C . PHE A 1 82 ? -24.516 1.095 2.515 1.00 95.75 82 PHE A C 1
ATOM 673 O O . PHE A 1 82 ? -24.295 0.376 3.483 1.00 95.75 82 PHE A O 1
ATOM 680 N N . GLN A 1 83 ? -24.833 0.577 1.328 1.00 97.44 83 GLN A N 1
ATOM 681 C CA . GLN A 1 83 ? -25.028 -0.857 1.131 1.00 97.44 83 GLN A CA 1
ATOM 682 C C . GLN A 1 83 ? -23.707 -1.632 1.262 1.00 97.44 83 GLN A C 1
ATOM 684 O O . GLN A 1 83 ? -22.838 -1.512 0.397 1.00 97.44 83 GLN A O 1
ATOM 689 N N . GLU A 1 84 ? -23.595 -2.469 2.298 1.00 97.50 84 GLU A N 1
ATOM 690 C CA . GLU A 1 84 ? -22.384 -3.237 2.636 1.00 97.50 84 GLU A CA 1
ATOM 691 C C . GLU A 1 84 ? -21.864 -4.085 1.463 1.00 97.50 84 GLU A C 1
ATOM 693 O O . GLU A 1 84 ? -20.691 -3.978 1.116 1.00 97.50 84 GLU A O 1
ATOM 698 N N . ASP A 1 85 ? -22.741 -4.804 0.750 1.00 98.00 85 ASP A N 1
ATOM 699 C CA . ASP A 1 85 ? -22.348 -5.622 -0.412 1.00 98.00 85 ASP A CA 1
ATOM 700 C C . ASP A 1 85 ? -21.623 -4.807 -1.502 1.00 98.00 85 ASP A C 1
ATOM 702 O O . ASP A 1 85 ? -20.775 -5.321 -2.236 1.00 98.00 85 ASP A O 1
ATOM 706 N N . LEU A 1 86 ? -21.961 -3.522 -1.662 1.00 97.88 86 LEU A N 1
ATOM 707 C CA . LEU A 1 86 ? -21.288 -2.651 -2.627 1.00 97.88 86 LEU A CA 1
ATOM 708 C C . LEU A 1 86 ? -19.914 -2.202 -2.119 1.00 97.88 86 LEU A C 1
ATOM 710 O O . LEU A 1 86 ? -19.003 -2.028 -2.932 1.00 97.88 86 LEU A O 1
ATOM 714 N N . VAL A 1 87 ? -19.758 -2.032 -0.803 1.00 98.19 87 VAL A N 1
ATOM 715 C CA . VAL A 1 87 ? -18.461 -1.757 -0.169 1.00 98.19 87 VAL A CA 1
ATOM 716 C C . VAL A 1 87 ? -17.535 -2.953 -0.361 1.00 98.19 87 VAL A C 1
ATOM 718 O O . VAL A 1 87 ? -16.430 -2.777 -0.876 1.00 98.19 87 VAL A O 1
ATOM 721 N N . ASP A 1 88 ? -18.018 -4.161 -0.063 1.00 98.00 88 ASP A N 1
ATOM 722 C CA . ASP A 1 88 ? -17.280 -5.416 -0.233 1.00 98.00 88 ASP A CA 1
ATOM 723 C C . ASP A 1 88 ? -16.785 -5.579 -1.675 1.00 98.00 88 ASP A C 1
ATOM 725 O O . ASP A 1 88 ? -15.591 -5.758 -1.928 1.00 98.00 88 ASP A O 1
ATOM 729 N N . ASN A 1 89 ? -17.691 -5.433 -2.648 1.00 98.12 89 ASN A N 1
ATOM 730 C CA . ASN A 1 89 ? -17.347 -5.537 -4.066 1.00 98.12 89 ASN A CA 1
ATOM 731 C C . ASN A 1 89 ? -16.307 -4.488 -4.493 1.00 98.12 89 ASN A C 1
ATOM 733 O O . ASN A 1 89 ? -15.399 -4.787 -5.272 1.00 98.12 89 ASN A O 1
ATOM 737 N N . ALA A 1 90 ? -16.415 -3.252 -3.996 1.00 98.00 90 ALA A N 1
ATOM 738 C CA . ALA A 1 90 ? -15.445 -2.205 -4.301 1.00 98.00 90 ALA A CA 1
ATOM 739 C C . ALA A 1 90 ? -14.060 -2.521 -3.714 1.00 98.00 90 ALA A C 1
ATOM 741 O O . ALA A 1 90 ? -13.046 -2.323 -4.392 1.00 98.00 90 ALA A O 1
ATOM 742 N N . LEU A 1 91 ? -14.006 -3.034 -2.483 1.00 98.25 91 LEU A N 1
ATOM 743 C CA . LEU A 1 91 ? -12.763 -3.443 -1.833 1.00 98.25 91 LEU A CA 1
ATOM 744 C C . LEU A 1 91 ? -12.104 -4.621 -2.555 1.00 98.25 91 LEU A C 1
ATOM 746 O O . LEU A 1 91 ? -10.894 -4.579 -2.770 1.00 98.25 91 LEU A O 1
ATOM 750 N N . GLU A 1 92 ? -12.880 -5.597 -3.026 1.00 98.06 92 GLU A N 1
ATOM 751 C CA . GLU A 1 92 ? -12.372 -6.731 -3.807 1.00 98.06 92 GLU A CA 1
ATOM 752 C C . GLU A 1 92 ? -11.735 -6.267 -5.130 1.00 98.06 92 GLU A C 1
ATOM 754 O O . GLU A 1 92 ? -10.623 -6.671 -5.491 1.00 98.06 92 GLU A O 1
ATOM 759 N N . VAL A 1 93 ? -12.384 -5.343 -5.848 1.00 97.88 93 VAL A N 1
ATOM 760 C CA . VAL A 1 93 ? -11.817 -4.744 -7.070 1.00 97.88 93 VAL A CA 1
ATOM 761 C C . VAL A 1 93 ? -10.509 -4.011 -6.762 1.00 97.88 93 VAL A C 1
ATOM 763 O O . VAL A 1 93 ? -9.508 -4.195 -7.461 1.00 97.88 93 VAL A O 1
ATOM 766 N N . ILE A 1 94 ? -10.482 -3.210 -5.693 1.00 97.75 94 ILE A N 1
ATOM 767 C CA . ILE A 1 94 ? -9.275 -2.487 -5.281 1.00 97.75 94 ILE A CA 1
ATOM 768 C C . ILE A 1 94 ? -8.153 -3.459 -4.882 1.00 97.75 94 ILE A C 1
ATOM 770 O O . ILE A 1 94 ? -7.001 -3.242 -5.272 1.00 97.75 94 ILE A O 1
ATOM 774 N N . GLY A 1 95 ? -8.470 -4.533 -4.159 1.00 97.00 95 GLY A N 1
ATOM 775 C CA . GLY A 1 95 ? -7.523 -5.564 -3.736 1.00 97.00 95 GLY A CA 1
ATOM 776 C C . GLY A 1 95 ? -6.835 -6.247 -4.915 1.00 97.00 95 GLY A C 1
ATOM 777 O O . GLY A 1 95 ? -5.604 -6.344 -4.950 1.00 97.00 95 GLY A O 1
ATOM 778 N N . ASN A 1 96 ? -7.606 -6.622 -5.937 1.00 96.56 96 ASN A N 1
ATOM 779 C CA . ASN A 1 96 ? -7.080 -7.219 -7.165 1.00 96.56 96 ASN A CA 1
ATOM 780 C C . ASN A 1 96 ? -6.127 -6.270 -7.918 1.00 96.56 96 ASN A C 1
ATOM 782 O O . ASN A 1 96 ? -5.046 -6.669 -8.371 1.00 96.56 96 ASN A O 1
ATOM 786 N N . GLU A 1 97 ? -6.471 -4.983 -8.004 1.00 96.75 97 GLU A N 1
ATOM 787 C CA . GLU A 1 97 ? -5.587 -3.977 -8.599 1.00 96.75 97 GLU A CA 1
ATOM 788 C C . GLU A 1 97 ? -4.298 -3.773 -7.787 1.00 96.75 97 GLU A C 1
ATOM 790 O O . GLU A 1 97 ? -3.204 -3.700 -8.363 1.00 96.75 97 GLU A O 1
ATOM 795 N N . LEU A 1 98 ? -4.401 -3.716 -6.454 1.00 96.88 98 LEU A N 1
ATOM 796 C CA . LEU A 1 98 ? -3.254 -3.607 -5.551 1.00 96.88 98 LEU A CA 1
ATOM 797 C C . LEU A 1 98 ? -2.307 -4.798 -5.715 1.00 96.88 98 LEU A C 1
ATOM 799 O O . LEU A 1 98 ? -1.097 -4.593 -5.855 1.00 96.88 98 LEU A O 1
ATOM 803 N N . ALA A 1 99 ? -2.836 -6.021 -5.772 1.00 95.38 99 ALA A N 1
ATOM 804 C CA . ALA A 1 99 ? -2.047 -7.234 -5.972 1.00 95.38 99 ALA A CA 1
ATOM 805 C C . ALA A 1 99 ? -1.232 -7.186 -7.272 1.00 95.38 99 ALA A C 1
ATOM 807 O O . ALA A 1 99 ? -0.030 -7.484 -7.272 1.00 95.38 99 ALA A O 1
ATOM 808 N N . SER A 1 100 ? -1.843 -6.722 -8.364 1.00 94.81 100 SER A N 1
ATOM 809 C CA . SER A 1 100 ? -1.167 -6.529 -9.651 1.00 94.81 100 SER A CA 1
ATOM 810 C C . SER A 1 100 ? -0.073 -5.453 -9.578 1.00 94.81 100 SER A C 1
ATOM 812 O O . SER A 1 100 ? 1.087 -5.690 -9.948 1.00 94.81 100 SER A O 1
ATOM 814 N N . MET A 1 101 ? -0.396 -4.277 -9.027 1.00 94.31 101 MET A N 1
ATOM 815 C CA . MET A 1 101 ? 0.552 -3.168 -8.894 1.00 94.31 101 MET A CA 1
ATOM 816 C C . MET A 1 101 ? 1.758 -3.529 -8.024 1.00 94.31 101 MET A C 1
ATOM 818 O O . MET A 1 101 ? 2.897 -3.218 -8.385 1.00 94.31 101 MET A O 1
ATOM 822 N N . ILE A 1 102 ? 1.522 -4.195 -6.894 1.00 92.44 102 ILE A N 1
ATOM 823 C CA . ILE A 1 102 ? 2.561 -4.587 -5.939 1.00 92.44 102 ILE A CA 1
ATOM 824 C C . ILE A 1 102 ? 3.431 -5.696 -6.514 1.00 92.44 102 ILE A C 1
ATOM 826 O O . ILE A 1 102 ? 4.655 -5.621 -6.406 1.00 92.44 102 ILE A O 1
ATOM 830 N N . SER A 1 103 ? 2.842 -6.673 -7.202 1.00 90.50 103 SER A N 1
ATOM 831 C CA . SER A 1 103 ? 3.609 -7.685 -7.935 1.00 90.50 103 SER A CA 1
ATOM 832 C C . SER A 1 103 ? 4.550 -7.026 -8.946 1.00 90.50 103 SER A C 1
ATOM 834 O O . SER A 1 103 ? 5.744 -7.320 -8.975 1.00 90.50 103 SER A O 1
ATOM 836 N N . SER A 1 104 ? 4.053 -6.043 -9.700 1.00 88.00 104 SER A N 1
ATOM 837 C CA . SER A 1 104 ? 4.851 -5.265 -10.653 1.00 88.00 104 SER A CA 1
ATOM 838 C C . SER A 1 104 ? 5.897 -4.351 -9.990 1.00 88.00 104 SER A C 1
ATOM 840 O O . SER A 1 104 ? 6.912 -4.012 -10.605 1.00 88.00 104 SER A O 1
ATOM 842 N N . LEU A 1 105 ? 5.665 -3.898 -8.754 1.00 88.19 105 LEU A N 1
ATOM 843 C CA . LEU A 1 105 ? 6.642 -3.145 -7.962 1.00 88.19 105 LEU A CA 1
ATOM 844 C C . LEU A 1 105 ? 7.778 -4.064 -7.493 1.00 88.19 105 LEU A C 1
ATOM 846 O O . LEU A 1 105 ? 8.943 -3.752 -7.727 1.00 88.19 105 LEU A O 1
ATOM 850 N N . LYS A 1 106 ? 7.437 -5.213 -6.897 1.00 84.31 106 LYS A N 1
ATOM 851 C CA . LYS A 1 106 ? 8.388 -6.231 -6.417 1.00 84.31 106 LYS A CA 1
ATOM 852 C C . LYS A 1 106 ? 9.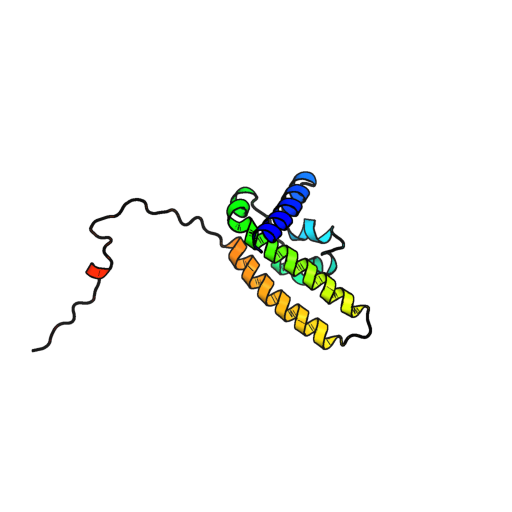248 -6.787 -7.557 1.00 84.31 106 LYS A C 1
ATOM 854 O O . LYS A 1 106 ? 10.433 -7.042 -7.377 1.00 84.31 106 LYS A O 1
ATOM 859 N N . GLN A 1 107 ? 8.664 -6.933 -8.745 1.00 77.38 107 GLN A N 1
ATOM 860 C CA . GLN A 1 107 ? 9.329 -7.475 -9.930 1.00 77.38 107 GLN A CA 1
ATOM 861 C C . GLN A 1 107 ? 10.122 -6.448 -10.748 1.00 77.38 107 GLN A C 1
ATOM 863 O O . GLN A 1 107 ? 10.536 -6.790 -11.855 1.00 77.38 107 GLN A O 1
ATOM 868 N N . SER A 1 108 ? 10.349 -5.211 -10.281 1.00 62.50 108 SER A N 1
ATOM 869 C CA . SER A 1 108 ? 11.120 -4.230 -11.059 1.00 62.50 108 SER A CA 1
ATOM 870 C C . SER A 1 108 ? 12.585 -4.680 -11.216 1.00 62.50 108 SER A C 1
ATOM 872 O O . SER A 1 108 ? 13.463 -4.308 -10.434 1.00 62.50 108 SER A O 1
ATOM 874 N N . ARG A 1 109 ? 12.853 -5.529 -12.214 1.00 53.28 109 ARG A N 1
ATOM 875 C CA . ARG A 1 109 ? 14.187 -6.018 -12.553 1.00 53.28 109 ARG A CA 1
ATOM 876 C C . ARG A 1 109 ? 14.996 -4.868 -13.131 1.00 53.28 109 ARG A C 1
ATOM 878 O O . ARG A 1 109 ? 14.495 -4.042 -13.892 1.00 53.28 109 ARG A O 1
ATOM 885 N N . LEU A 1 110 ? 16.273 -4.847 -12.780 1.00 53.91 110 LEU A N 1
ATOM 886 C CA . LEU A 1 110 ? 17.278 -4.106 -13.522 1.00 53.91 110 LEU A CA 1
ATOM 887 C C . LEU A 1 110 ? 17.444 -4.805 -14.874 1.00 53.91 110 LEU A C 1
ATOM 889 O O . LEU A 1 110 ? 18.178 -5.783 -14.970 1.00 53.91 110 LEU A O 1
ATOM 893 N N . VAL A 1 111 ? 16.723 -4.355 -15.901 1.00 57.66 111 VAL A N 1
ATOM 894 C CA . VAL A 1 111 ? 17.095 -4.700 -17.275 1.00 57.66 111 VAL A CA 1
ATOM 895 C C . VAL A 1 111 ? 18.353 -3.893 -17.566 1.00 57.66 111 VAL A C 1
ATOM 897 O O . VAL A 1 111 ? 18.295 -2.674 -17.709 1.00 57.66 111 VAL A O 1
ATOM 900 N N . SER A 1 112 ? 19.505 -4.556 -17.543 1.00 59.19 112 SER A N 1
ATOM 901 C CA . SER A 1 112 ? 20.754 -3.956 -17.996 1.00 59.19 112 SER A CA 1
ATOM 902 C C . SER A 1 112 ? 20.634 -3.672 -19.488 1.00 59.19 112 SER A C 1
ATOM 904 O O . SER A 1 112 ? 20.287 -4.570 -20.258 1.00 59.19 112 SER A O 1
ATOM 906 N N . VAL A 1 113 ? 20.914 -2.435 -19.892 1.00 60.41 113 VAL A N 1
ATOM 907 C CA . VAL A 1 113 ? 21.036 -2.092 -21.308 1.00 60.41 113 VAL A CA 1
ATOM 908 C C . VAL A 1 113 ? 22.191 -2.912 -21.878 1.00 60.41 113 VAL A C 1
ATOM 910 O O . VAL A 1 113 ? 23.293 -2.900 -21.334 1.00 60.41 113 VAL A O 1
ATOM 913 N N . VAL A 1 114 ? 21.930 -3.664 -22.946 1.00 70.56 114 VAL A N 1
ATOM 914 C CA . VAL A 1 114 ? 22.994 -4.300 -23.724 1.00 70.56 114 VAL A CA 1
ATOM 915 C C . VAL A 1 114 ? 23.547 -3.215 -24.641 1.00 70.56 114 VAL A C 1
ATOM 917 O O . VAL A 1 114 ? 22.936 -2.893 -25.653 1.00 70.56 114 VAL A O 1
ATOM 920 N N . GLU A 1 115 ? 24.660 -2.596 -24.248 1.00 63.75 115 GLU A N 1
ATOM 921 C CA . GLU A 1 115 ? 25.252 -1.469 -24.990 1.00 63.75 115 GLU A CA 1
ATOM 922 C C . GLU A 1 115 ? 25.978 -1.902 -26.277 1.00 63.75 115 GLU A C 1
ATOM 924 O O . GLU A 1 115 ? 26.291 -1.071 -27.125 1.00 63.75 115 GLU A O 1
ATOM 929 N N . ASN A 1 116 ? 26.185 -3.207 -26.478 1.00 59.00 116 ASN A N 1
ATOM 930 C CA . ASN A 1 116 ? 26.917 -3.733 -27.627 1.00 59.00 116 ASN A CA 1
ATOM 931 C C . ASN A 1 116 ? 25.961 -4.268 -28.701 1.00 59.00 116 ASN A C 1
ATOM 933 O O . ASN A 1 116 ? 25.447 -5.382 -28.585 1.00 59.00 116 ASN A O 1
ATOM 937 N N . TYR A 1 117 ? 25.765 -3.496 -29.772 1.00 61.44 117 TYR A N 1
ATOM 938 C CA . TYR A 1 117 ? 25.236 -4.021 -31.032 1.00 61.44 117 TYR A CA 1
ATOM 939 C C . TYR A 1 117 ? 26.246 -5.032 -31.597 1.00 61.44 117 TYR A C 1
ATOM 941 O O . TYR A 1 117 ? 27.372 -4.657 -31.917 1.00 61.44 117 TYR A O 1
ATOM 949 N N . SER A 1 118 ? 25.873 -6.312 -31.692 1.00 62.78 118 SER A N 1
ATOM 950 C CA . SER A 1 118 ? 26.662 -7.310 -32.424 1.00 62.78 118 SER A CA 1
ATOM 951 C C . SER A 1 118 ? 26.079 -7.478 -33.825 1.00 62.78 118 SER A C 1
ATOM 953 O O . SER A 1 118 ? 24.861 -7.440 -33.985 1.00 62.78 118 SER A O 1
ATOM 955 N N . GLU A 1 119 ? 26.909 -7.689 -34.846 1.00 59.12 119 GLU A N 1
ATOM 956 C CA . GLU A 1 119 ? 26.428 -7.902 -36.224 1.00 59.12 119 GLU A CA 1
ATOM 957 C C . GLU A 1 119 ? 25.459 -9.103 -36.341 1.00 59.12 119 GLU A C 1
ATOM 959 O O . GLU A 1 119 ? 24.580 -9.099 -37.197 1.00 59.12 119 GLU A O 1
ATOM 964 N N . ASN A 1 120 ? 25.516 -10.069 -35.410 1.00 61.97 120 ASN A N 1
ATOM 965 C CA . ASN A 1 120 ? 24.581 -11.204 -35.310 1.00 61.97 120 ASN A CA 1
ATOM 966 C C . ASN A 1 120 ? 23.294 -10.906 -34.508 1.00 61.97 120 ASN A C 1
ATOM 968 O O . ASN A 1 120 ? 22.509 -11.818 -34.227 1.00 61.97 120 ASN A O 1
ATOM 972 N N . SER A 1 121 ? 23.073 -9.651 -34.110 1.00 69.50 121 SER A N 1
ATOM 973 C CA . SER A 1 121 ? 21.881 -9.199 -33.380 1.00 69.50 121 SER A CA 1
ATOM 974 C C . SER A 1 121 ? 20.751 -8.714 -34.295 1.00 69.50 121 SER A C 1
ATOM 976 O O . SER A 1 121 ? 19.701 -8.320 -33.783 1.00 69.50 121 SER A O 1
ATOM 978 N N . ASP A 1 122 ? 20.923 -8.737 -35.623 1.00 76.19 122 ASP A N 1
ATOM 979 C CA . ASP A 1 122 ? 19.831 -8.418 -36.544 1.00 76.19 122 ASP A CA 1
ATOM 980 C C . ASP A 1 122 ? 18.804 -9.560 -36.553 1.00 76.19 122 ASP A C 1
ATOM 982 O O . ASP A 1 122 ? 19.026 -10.644 -37.096 1.00 76.19 122 ASP A O 1
ATOM 986 N N . TRP A 1 123 ? 17.650 -9.307 -35.935 1.00 76.31 123 TRP A N 1
ATOM 987 C CA . TRP A 1 123 ? 16.547 -10.261 -35.824 1.00 76.31 123 TRP A CA 1
ATOM 988 C C . TRP A 1 123 ? 16.043 -10.761 -37.188 1.00 76.31 123 TRP A C 1
ATOM 990 O O . TRP A 1 123 ? 15.468 -11.847 -37.268 1.00 76.31 123 TRP A O 1
ATOM 1000 N N . LYS A 1 124 ? 16.286 -10.008 -38.271 1.00 75.31 124 LYS A N 1
ATOM 1001 C CA . LYS A 1 124 ? 15.921 -10.400 -39.640 1.00 75.31 124 LYS A CA 1
ATOM 1002 C C . LYS A 1 124 ? 16.691 -11.621 -40.139 1.00 75.31 124 LYS A C 1
ATOM 1004 O O . LYS A 1 124 ? 16.199 -12.312 -41.025 1.00 75.31 124 LYS A O 1
ATOM 1009 N N . LEU A 1 125 ? 17.856 -11.916 -39.558 1.00 73.50 125 LEU A N 1
ATOM 1010 C CA . LEU A 1 125 ? 18.677 -13.074 -39.922 1.00 73.50 125 LEU A CA 1
ATOM 1011 C C . LEU A 1 125 ? 18.081 -14.410 -39.444 1.00 73.50 125 LEU A C 1
ATOM 1013 O O . LEU A 1 125 ? 18.520 -15.464 -39.894 1.00 73.50 125 LEU A O 1
ATOM 1017 N N . TYR A 1 126 ? 17.067 -14.382 -38.572 1.00 73.50 126 TYR A N 1
ATOM 1018 C CA . TYR A 1 126 ? 16.426 -15.573 -37.999 1.00 73.50 126 TYR A CA 1
ATOM 1019 C C . TYR A 1 126 ? 15.059 -15.890 -38.627 1.00 73.50 126 TYR A C 1
ATOM 1021 O O . TYR A 1 126 ? 14.256 -16.614 -38.034 1.00 73.50 126 TYR A O 1
ATOM 1029 N N . GLN A 1 127 ? 14.759 -15.351 -39.814 1.00 72.44 127 GLN A N 1
ATOM 1030 C CA . GLN A 1 127 ? 13.534 -15.717 -40.525 1.00 72.44 127 GLN A CA 1
ATOM 1031 C C . GLN A 1 127 ? 13.631 -17.163 -41.039 1.00 72.44 127 GLN A C 1
ATOM 1033 O O . GLN A 1 127 ? 14.640 -17.523 -41.652 1.00 72.44 127 GLN A O 1
ATOM 1038 N N . PRO A 1 128 ? 12.612 -18.011 -40.800 1.00 69.50 128 PRO A N 1
ATOM 1039 C CA . PRO A 1 128 ? 12.619 -19.375 -41.305 1.00 69.50 128 PRO A CA 1
ATOM 1040 C C . PRO A 1 128 ? 12.684 -19.344 -42.833 1.00 69.50 128 PRO A C 1
ATOM 1042 O O . PRO A 1 128 ? 11.907 -18.640 -43.476 1.00 69.50 128 PRO A O 1
ATOM 1045 N N . LEU A 1 129 ? 13.628 -20.095 -43.406 1.00 63.47 129 LEU A N 1
ATOM 1046 C CA . LEU A 1 129 ? 13.762 -20.246 -44.850 1.00 63.47 129 LEU A CA 1
ATOM 1047 C C . LEU A 1 129 ? 12.469 -20.857 -45.394 1.00 63.47 129 LEU A C 1
ATOM 1049 O O . LEU A 1 129 ? 12.242 -22.060 -45.270 1.00 63.47 129 LEU A O 1
ATOM 1053 N N . THR A 1 130 ? 11.615 -20.035 -45.998 1.00 61.94 130 THR A N 1
ATOM 1054 C CA . THR A 1 130 ? 10.501 -20.529 -46.800 1.00 61.94 130 THR A CA 1
ATOM 1055 C C . THR A 1 130 ? 11.112 -21.194 -48.026 1.00 61.94 130 THR A C 1
ATOM 1057 O O . THR A 1 130 ? 11.503 -20.527 -48.982 1.00 61.94 130 THR A O 1
ATOM 1060 N N . THR A 1 131 ? 11.267 -22.517 -47.981 1.00 54.84 131 THR A N 1
ATOM 1061 C CA . THR A 1 131 ? 11.598 -23.316 -49.158 1.00 54.84 131 THR A CA 1
ATOM 1062 C C . THR A 1 131 ? 10.492 -23.088 -50.181 1.00 54.84 131 THR A C 1
ATOM 1064 O O . THR A 1 131 ? 9.381 -23.593 -50.030 1.00 54.84 131 THR A O 1
ATOM 1067 N N . ALA A 1 132 ? 10.776 -22.272 -51.195 1.00 52.75 132 ALA A N 1
ATOM 1068 C CA . ALA A 1 132 ? 9.933 -22.164 -52.370 1.00 52.75 132 ALA A CA 1
ATOM 1069 C C . ALA A 1 132 ? 9.961 -23.526 -53.071 1.00 52.75 132 ALA A C 1
ATOM 1071 O O . ALA A 1 132 ? 10.953 -23.895 -53.697 1.00 52.75 132 ALA A O 1
ATOM 1072 N N . ILE A 1 133 ? 8.891 -24.296 -52.888 1.00 49.12 133 ILE A N 1
ATOM 1073 C CA . ILE A 1 133 ? 8.581 -25.444 -53.731 1.00 49.12 133 ILE A CA 1
ATOM 1074 C C . ILE A 1 133 ? 8.184 -24.847 -55.085 1.00 49.12 133 ILE A C 1
ATOM 1076 O O . ILE A 1 133 ? 7.149 -24.186 -55.182 1.00 49.12 133 ILE A O 1
ATOM 1080 N N . VAL A 1 134 ? 9.064 -25.002 -56.075 1.00 53.88 134 VAL A N 1
ATOM 1081 C CA . VAL A 1 134 ? 8.768 -24.803 -57.503 1.00 53.88 134 VAL A CA 1
ATOM 1082 C C . VAL A 1 134 ? 8.176 -26.092 -58.049 1.00 53.88 134 VAL A C 1
ATOM 1084 O O . VAL A 1 134 ? 8.718 -27.164 -57.692 1.00 53.88 134 VAL A O 1
#